Protein AF-A0A6I2VXV4-F1 (afdb_monomer)

Structure (mmCIF, N/CA/C/O backbone):
data_AF-A0A6I2VXV4-F1
#
_entry.id   AF-A0A6I2VXV4-F1
#
loop_
_atom_site.group_PDB
_atom_site.id
_atom_site.type_symbol
_atom_site.label_atom_id
_atom_site.label_alt_id
_atom_site.label_comp_id
_atom_site.label_asym_id
_atom_site.label_entity_id
_atom_site.label_seq_id
_atom_site.pdbx_PDB_ins_code
_atom_site.Cartn_x
_atom_site.Cartn_y
_atom_site.Cartn_z
_atom_site.occupancy
_atom_site.B_iso_or_equiv
_atom_site.auth_seq_id
_atom_site.auth_comp_id
_atom_site.auth_asym_id
_atom_site.auth_atom_id
_atom_site.pdbx_PDB_model_num
ATOM 1 N N . MET A 1 1 ? 5.953 -28.771 -0.359 1.00 48.56 1 MET A N 1
ATOM 2 C CA . MET A 1 1 ? 6.269 -27.491 0.306 1.00 48.56 1 MET A CA 1
ATOM 3 C C . MET A 1 1 ? 6.954 -26.608 -0.718 1.00 48.56 1 MET A C 1
ATOM 5 O O . MET A 1 1 ? 8.046 -26.945 -1.150 1.00 48.56 1 MET A O 1
ATOM 9 N N . THR A 1 2 ? 6.280 -25.571 -1.202 1.00 62.00 2 THR A N 1
ATOM 10 C CA . THR A 1 2 ? 6.844 -24.619 -2.168 1.00 62.00 2 THR A CA 1
ATOM 11 C C . THR A 1 2 ? 7.834 -23.720 -1.425 1.00 62.00 2 THR A C 1
ATOM 13 O O . THR A 1 2 ? 7.450 -23.068 -0.459 1.00 62.00 2 THR A O 1
ATOM 16 N N . SER A 1 3 ? 9.110 -23.733 -1.818 1.00 71.06 3 SER A N 1
ATOM 17 C CA . SER A 1 3 ? 10.164 -22.915 -1.209 1.00 71.06 3 SER A CA 1
ATOM 18 C C . SER A 1 3 ? 9.979 -21.449 -1.608 1.00 71.06 3 SER A C 1
ATOM 20 O O . SER A 1 3 ? 10.413 -21.027 -2.680 1.00 71.06 3 SER A O 1
ATOM 22 N N . LEU A 1 4 ? 9.271 -20.698 -0.769 1.00 73.00 4 LEU A N 1
ATOM 23 C CA . LEU A 1 4 ? 9.193 -19.243 -0.834 1.00 73.00 4 LEU A CA 1
ATOM 24 C C . LEU A 1 4 ? 10.144 -18.638 0.215 1.00 73.00 4 LEU A C 1
ATOM 26 O O . LEU A 1 4 ? 10.288 -19.233 1.286 1.00 73.00 4 LEU A O 1
ATOM 30 N N . PRO A 1 5 ? 10.756 -17.470 -0.059 1.00 73.69 5 PRO A N 1
ATOM 31 C CA . PRO A 1 5 ? 10.642 -16.675 -1.289 1.00 73.69 5 PRO A CA 1
ATOM 32 C C . PRO A 1 5 ? 11.446 -17.268 -2.461 1.00 73.69 5 PRO A C 1
ATOM 34 O O . PRO A 1 5 ? 12.468 -17.921 -2.262 1.00 73.69 5 PRO A O 1
ATOM 37 N N . GLN A 1 6 ? 10.977 -17.051 -3.695 1.00 76.12 6 GLN A N 1
ATOM 38 C CA . GLN A 1 6 ? 11.762 -17.382 -4.888 1.00 76.12 6 GLN A CA 1
ATOM 39 C C . GLN A 1 6 ? 12.779 -16.273 -5.145 1.00 76.12 6 GLN A C 1
ATOM 41 O O . GLN A 1 6 ? 12.440 -15.095 -5.057 1.00 76.12 6 GLN A O 1
ATOM 46 N N . ALA A 1 7 ? 14.017 -16.643 -5.470 1.00 78.12 7 ALA A N 1
ATOM 47 C CA . ALA A 1 7 ? 15.017 -15.665 -5.874 1.00 78.12 7 ALA A CA 1
ATOM 48 C C . ALA A 1 7 ? 14.581 -14.961 -7.166 1.00 78.12 7 ALA A C 1
ATOM 50 O O . ALA A 1 7 ? 14.037 -15.600 -8.072 1.00 78.12 7 ALA A O 1
ATOM 51 N N . THR A 1 8 ? 14.861 -13.661 -7.268 1.00 78.88 8 THR A N 1
ATOM 52 C CA . THR A 1 8 ? 14.692 -12.921 -8.521 1.00 78.88 8 THR A CA 1
ATOM 53 C C . THR A 1 8 ? 15.536 -13.596 -9.606 1.00 78.88 8 THR A C 1
ATOM 55 O O . THR A 1 8 ? 16.737 -13.792 -9.391 1.00 78.88 8 THR A O 1
ATOM 58 N N . PRO A 1 9 ? 14.949 -13.983 -10.753 1.00 82.69 9 PRO A N 1
ATOM 59 C CA . PRO A 1 9 ? 15.718 -14.572 -11.838 1.00 82.69 9 PRO A CA 1
ATOM 60 C C . PRO A 1 9 ? 16.759 -13.573 -12.349 1.00 82.69 9 PRO A C 1
ATOM 62 O O . PRO A 1 9 ? 16.570 -12.356 -12.271 1.00 82.69 9 PRO A O 1
ATOM 65 N N . GLN A 1 10 ? 17.864 -14.090 -12.883 1.00 87.88 10 GLN A N 1
ATOM 66 C CA . GLN A 1 10 ? 18.850 -13.250 -13.552 1.00 87.88 10 GLN A CA 1
ATOM 67 C C . GLN A 1 10 ? 18.183 -12.502 -14.713 1.00 87.88 10 GLN A C 1
ATOM 69 O O . GLN A 1 10 ? 17.403 -13.085 -15.464 1.00 87.88 10 GLN A O 1
ATOM 74 N N . PHE A 1 11 ? 18.504 -11.216 -14.858 1.00 91.00 11 PHE A N 1
ATOM 75 C CA . PHE A 1 11 ? 18.052 -10.417 -15.991 1.00 91.00 11 PHE A CA 1
ATOM 76 C C . PHE A 1 11 ? 18.577 -11.023 -17.301 1.00 91.00 11 PHE A C 1
ATOM 78 O O . PHE A 1 11 ? 19.788 -11.166 -17.468 1.00 91.00 11 PHE A O 1
ATOM 85 N N . ASP A 1 12 ? 17.670 -11.373 -18.213 1.00 92.00 12 ASP A N 1
ATOM 86 C CA . ASP A 1 12 ? 17.968 -11.992 -19.515 1.00 92.00 12 ASP A CA 1
ATOM 87 C C . ASP A 1 12 ? 17.771 -11.032 -20.705 1.00 92.00 12 ASP A C 1
ATOM 89 O O . ASP A 1 12 ? 17.838 -11.441 -21.864 1.00 92.00 12 ASP A O 1
ATOM 93 N N . GLY A 1 13 ? 17.538 -9.748 -20.422 1.00 93.94 13 GLY A N 1
ATOM 94 C CA . GLY A 1 13 ? 17.432 -8.693 -21.423 1.00 93.94 13 GLY A CA 1
ATOM 95 C C . GLY A 1 13 ? 18.787 -8.102 -21.830 1.00 93.94 13 GLY A C 1
ATOM 96 O O . GLY A 1 13 ? 19.854 -8.551 -21.412 1.00 93.94 13 GLY A O 1
ATOM 97 N N . ILE A 1 14 ? 18.739 -7.026 -22.614 1.00 95.88 14 ILE A N 1
ATOM 98 C CA . ILE A 1 14 ? 19.914 -6.255 -23.040 1.00 95.88 14 ILE A CA 1
ATOM 99 C C . ILE A 1 14 ? 19.829 -4.873 -22.398 1.00 95.88 14 ILE A C 1
ATOM 101 O O . ILE A 1 14 ? 18.834 -4.172 -22.577 1.00 95.88 14 ILE A O 1
ATOM 105 N N . GLN A 1 15 ? 20.867 -4.474 -21.661 1.00 94.75 15 GLN A N 1
ATOM 106 C CA . GLN A 1 15 ? 20.977 -3.127 -21.105 1.00 94.75 15 GLN A CA 1
ATOM 107 C C . GLN A 1 15 ? 21.796 -2.249 -22.058 1.00 94.75 15 GLN A C 1
ATOM 109 O O . GLN A 1 15 ? 23.023 -2.331 -22.089 1.00 94.75 15 GLN A O 1
ATOM 114 N N . GLY A 1 16 ? 21.108 -1.433 -22.855 1.00 95.38 16 GLY A N 1
ATOM 115 C CA . GLY A 1 16 ? 21.726 -0.432 -23.720 1.00 95.38 16 GLY A CA 1
ATOM 116 C C . GLY A 1 16 ? 21.925 0.908 -23.007 1.00 95.38 16 GLY A C 1
ATOM 117 O O . GLY A 1 16 ? 21.436 1.124 -21.897 1.00 95.38 16 GLY A O 1
ATOM 118 N N . TYR A 1 17 ? 22.624 1.840 -23.658 1.00 95.56 17 TYR A N 1
ATOM 119 C CA . TYR A 1 17 ? 22.770 3.213 -23.153 1.00 95.56 17 TYR A CA 1
ATOM 120 C C . TYR A 1 17 ? 21.472 4.017 -23.259 1.00 95.56 17 TYR A C 1
ATOM 122 O O . TYR A 1 17 ? 21.232 4.923 -22.461 1.00 95.56 17 TYR A O 1
ATOM 130 N N . THR A 1 18 ? 20.639 3.692 -24.248 1.00 96.81 18 THR A N 1
ATOM 131 C CA . THR A 1 18 ? 19.338 4.318 -24.466 1.00 96.81 18 THR A CA 1
ATOM 132 C C . THR A 1 18 ? 18.227 3.269 -24.507 1.00 96.81 18 THR A C 1
ATOM 134 O O . THR A 1 18 ? 18.480 2.070 -24.654 1.00 96.81 18 THR A O 1
ATOM 137 N N . VAL A 1 19 ? 16.975 3.712 -24.355 1.00 93.69 19 VAL A N 1
ATOM 138 C CA . VAL A 1 19 ? 15.799 2.825 -24.399 1.00 93.69 19 VAL A CA 1
ATOM 139 C C . VAL A 1 19 ? 15.712 2.044 -25.724 1.00 93.69 19 VAL A C 1
ATOM 141 O O . VAL A 1 19 ? 15.488 0.839 -25.648 1.00 93.69 19 VAL A O 1
ATOM 144 N N . PRO A 1 20 ? 15.942 2.649 -26.912 1.00 97.00 20 PRO A N 1
ATOM 145 C CA . PRO A 1 20 ? 15.970 1.909 -28.180 1.00 97.00 20 PRO A CA 1
ATOM 146 C C . PRO A 1 20 ? 17.020 0.793 -28.270 1.00 97.00 20 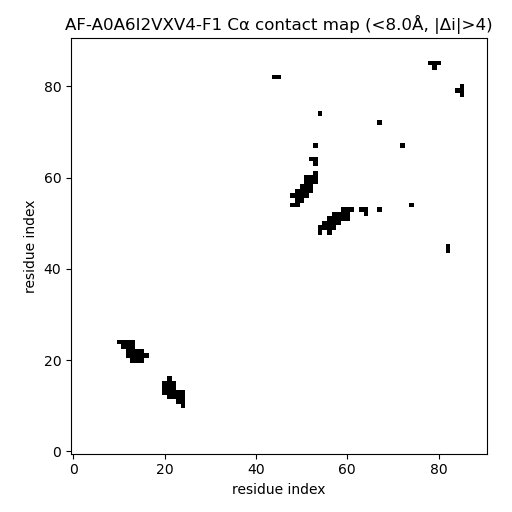PRO A C 1
ATOM 148 O O . PRO A 1 20 ? 16.783 -0.199 -28.951 1.00 97.00 20 PRO A O 1
ATOM 151 N N . ASP A 1 21 ? 18.154 0.936 -27.577 1.00 96.69 21 ASP A N 1
ATOM 152 C CA . ASP A 1 21 ? 19.241 -0.057 -27.573 1.00 96.69 21 ASP A CA 1
ATOM 153 C C . ASP A 1 21 ? 19.028 -1.166 -26.529 1.00 96.69 21 ASP A C 1
ATOM 155 O O . ASP A 1 21 ? 19.859 -2.063 -26.376 1.00 96.69 21 ASP A O 1
ATOM 159 N N . SER A 1 22 ? 17.945 -1.078 -25.754 1.00 96.75 22 SER A N 1
ATOM 160 C CA . SER A 1 22 ? 17.663 -1.974 -24.640 1.00 96.75 22 SER A CA 1
ATOM 161 C C . SER A 1 22 ? 16.574 -2.978 -25.000 1.00 96.75 22 SER A C 1
ATOM 163 O O . SER A 1 22 ? 15.599 -2.664 -25.676 1.00 96.75 22 SER A O 1
ATOM 165 N N . THR A 1 23 ? 16.709 -4.199 -24.490 1.00 95.94 23 THR A N 1
ATOM 166 C CA . THR A 1 23 ? 15.673 -5.235 -24.576 1.00 95.94 23 THR A CA 1
ATOM 167 C C . THR A 1 23 ? 15.217 -5.580 -23.160 1.00 95.94 23 THR A C 1
ATOM 169 O O . THR A 1 23 ? 16.065 -5.928 -22.335 1.00 95.94 23 THR A O 1
ATOM 172 N N . PRO A 1 24 ? 13.917 -5.479 -22.832 1.00 93.19 24 PRO A N 1
ATOM 173 C CA . PRO A 1 24 ? 13.438 -5.778 -21.490 1.00 93.19 24 PRO A CA 1
ATOM 174 C C . PRO A 1 24 ? 13.466 -7.284 -21.206 1.00 93.19 24 PRO A C 1
ATOM 176 O O . PRO A 1 24 ? 13.193 -8.096 -22.087 1.00 93.19 24 PRO A O 1
ATOM 179 N N . SER A 1 25 ? 13.710 -7.637 -19.945 1.00 91.38 25 SER A N 1
ATOM 180 C CA . SER A 1 25 ? 13.414 -8.964 -19.401 1.00 91.38 25 SER A CA 1
ATOM 181 C C . SER A 1 25 ? 11.998 -8.941 -18.812 1.00 91.38 25 SER A C 1
ATOM 183 O O . SER A 1 25 ? 11.760 -8.214 -17.839 1.00 91.38 25 SER A O 1
ATOM 185 N N . PRO A 1 26 ? 11.016 -9.640 -19.405 1.00 84.19 26 PRO A N 1
ATOM 186 C CA . PRO A 1 26 ? 9.651 -9.611 -18.903 1.00 84.19 26 PRO A CA 1
ATOM 187 C C . PRO A 1 26 ? 9.545 -10.341 -17.560 1.00 84.19 26 PRO A C 1
ATOM 189 O O . PRO A 1 26 ? 9.954 -11.494 -17.423 1.00 84.19 26 PRO A O 1
ATOM 192 N N . LEU A 1 27 ? 8.911 -9.692 -16.580 1.00 80.31 27 LEU A N 1
ATOM 193 C CA . LEU A 1 27 ? 8.589 -10.310 -15.294 1.00 80.31 27 LEU A CA 1
ATOM 194 C C . LEU A 1 27 ? 7.626 -11.485 -15.505 1.00 80.31 27 LEU A C 1
ATOM 196 O O . LEU A 1 27 ? 6.472 -11.302 -15.897 1.00 80.31 27 LEU A O 1
ATOM 200 N N . ARG A 1 28 ? 8.088 -12.704 -15.215 1.00 77.62 28 ARG A N 1
ATOM 201 C CA . ARG A 1 28 ? 7.240 -13.900 -15.186 1.00 77.62 28 ARG A CA 1
ATOM 202 C C . ARG A 1 28 ? 6.766 -14.140 -13.762 1.00 77.62 28 ARG A C 1
ATOM 204 O O . ARG A 1 28 ? 7.505 -14.663 -12.934 1.00 77.62 28 ARG A O 1
ATOM 211 N N . LEU A 1 29 ? 5.527 -13.755 -13.482 1.00 75.50 29 LEU A N 1
ATOM 212 C CA . LEU A 1 29 ? 4.890 -14.062 -12.207 1.00 75.50 29 LEU A CA 1
ATOM 213 C C . LEU A 1 29 ? 4.489 -15.539 -12.187 1.00 75.50 29 LEU A C 1
ATOM 215 O O . LEU A 1 29 ? 3.773 -16.007 -13.074 1.00 75.50 29 LEU A O 1
ATOM 219 N N . ALA A 1 30 ? 4.951 -16.276 -11.179 1.00 78.06 30 ALA A N 1
ATOM 220 C CA . ALA A 1 30 ? 4.491 -17.637 -10.949 1.00 78.06 30 ALA A CA 1
ATOM 221 C C . ALA A 1 30 ? 3.003 -17.624 -10.572 1.00 78.06 30 ALA A C 1
ATOM 223 O O . ALA A 1 30 ? 2.556 -16.796 -9.776 1.00 78.06 30 ALA A O 1
ATOM 224 N N . SER A 1 31 ? 2.227 -18.555 -11.127 1.00 83.88 31 SER A N 1
ATOM 225 C CA . SER A 1 31 ? 0.846 -18.748 -10.693 1.00 83.88 31 SER A CA 1
ATOM 226 C C . SER A 1 31 ? 0.818 -19.292 -9.266 1.00 83.88 31 SER A C 1
ATOM 228 O O . SER A 1 31 ? 1.605 -20.173 -8.909 1.00 83.88 31 SER A O 1
ATOM 230 N N . ALA A 1 32 ? -0.106 -18.781 -8.453 1.00 85.75 32 ALA A N 1
ATOM 231 C CA . ALA A 1 32 ? -0.330 -19.319 -7.122 1.00 85.75 32 ALA A CA 1
ATOM 232 C C . ALA A 1 32 ? -0.764 -20.801 -7.211 1.00 85.75 32 ALA A C 1
ATOM 234 O O . ALA A 1 32 ? -1.473 -21.172 -8.153 1.00 85.75 32 ALA A O 1
ATOM 235 N N . PRO A 1 33 ? -0.360 -21.663 -6.257 1.00 88.06 33 PRO A N 1
ATOM 236 C CA . PRO A 1 33 ? -0.813 -23.050 -6.216 1.00 88.06 33 PRO A CA 1
ATOM 237 C C . PRO A 1 33 ? -2.343 -23.162 -6.168 1.00 88.06 33 PRO A C 1
ATOM 239 O O . PRO A 1 33 ? -3.027 -22.279 -5.648 1.00 88.06 33 PRO A O 1
ATOM 242 N N . ALA A 1 34 ? -2.886 -24.280 -6.654 1.00 92.00 34 ALA A N 1
ATOM 243 C CA . ALA A 1 34 ? -4.316 -24.552 -6.545 1.00 92.00 34 ALA A CA 1
ATOM 244 C 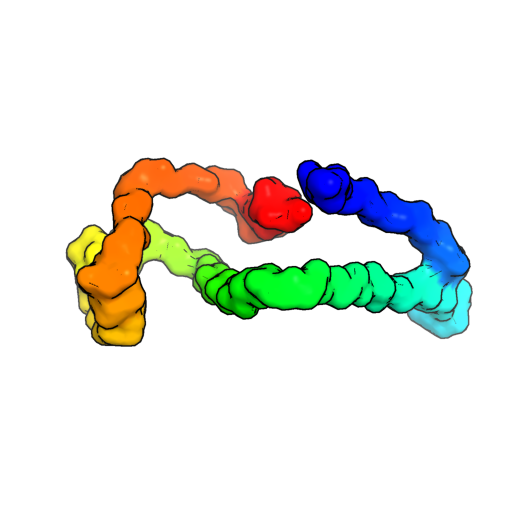C . ALA A 1 34 ? -4.773 -24.505 -5.074 1.00 92.00 34 ALA A C 1
ATOM 246 O O . ALA A 1 34 ? -4.152 -25.115 -4.203 1.00 92.00 34 ALA A O 1
ATOM 247 N N . GLY A 1 35 ? -5.854 -23.769 -4.804 1.00 93.25 35 GLY A N 1
ATOM 248 C CA . GLY A 1 35 ? -6.391 -23.579 -3.452 1.00 93.25 35 GLY A CA 1
ATOM 249 C C . GLY A 1 35 ? -5.678 -22.518 -2.603 1.00 93.25 35 GLY A C 1
ATOM 250 O O . GLY A 1 35 ? -6.065 -22.327 -1.452 1.00 93.25 35 GLY A O 1
ATOM 251 N N . ALA A 1 36 ? -4.671 -21.814 -3.132 1.00 91.62 36 ALA A N 1
ATOM 252 C CA . ALA A 1 36 ? -4.072 -20.676 -2.437 1.00 91.62 36 ALA A CA 1
ATOM 253 C C . ALA A 1 36 ? -5.087 -19.522 -2.272 1.00 91.62 36 ALA A C 1
ATOM 255 O O . ALA A 1 36 ? -5.898 -19.285 -3.173 1.00 91.62 36 ALA A O 1
ATOM 256 N N . PRO A 1 37 ? -5.055 -18.782 -1.147 1.00 94.38 37 PRO A N 1
ATOM 257 C CA . PRO A 1 37 ? -5.915 -17.622 -0.962 1.00 94.38 37 PRO A CA 1
ATOM 258 C C . PRO A 1 37 ? -5.496 -16.473 -1.886 1.00 94.38 37 PRO A C 1
ATOM 260 O O . PRO A 1 37 ? -4.317 -16.297 -2.195 1.00 94.38 37 PRO A O 1
ATOM 263 N N . ASN A 1 38 ? -6.464 -15.638 -2.267 1.00 93.56 38 ASN A N 1
ATOM 264 C CA . ASN A 1 38 ? -6.172 -14.361 -2.910 1.00 93.56 38 ASN A CA 1
ATOM 265 C C . ASN A 1 38 ? -5.686 -13.362 -1.856 1.00 93.56 38 ASN A C 1
ATOM 267 O O . ASN A 1 38 ? -6.331 -13.192 -0.820 1.00 93.56 38 ASN A O 1
ATOM 271 N N . ILE A 1 39 ? -4.574 -12.684 -2.132 1.00 92.31 39 ILE A N 1
ATOM 272 C CA . ILE A 1 39 ? -4.007 -11.652 -1.260 1.00 92.31 39 ILE A CA 1
ATOM 273 C C . ILE A 1 39 ? -4.115 -10.311 -1.983 1.00 92.31 39 ILE A C 1
ATOM 275 O O . ILE A 1 39 ? -3.679 -10.182 -3.125 1.00 92.31 39 ILE A O 1
ATOM 279 N N . VAL A 1 40 ? -4.677 -9.308 -1.308 1.00 94.25 40 VAL A N 1
ATOM 280 C CA . VAL A 1 40 ? -4.715 -7.920 -1.780 1.00 94.25 40 VAL A CA 1
ATOM 281 C C . VAL A 1 40 ? -3.886 -7.077 -0.820 1.00 94.25 40 VAL A C 1
ATOM 283 O O . VAL A 1 40 ? -4.246 -6.934 0.347 1.00 94.25 40 VAL A O 1
ATOM 286 N N . LEU A 1 41 ? -2.775 -6.530 -1.312 1.00 93.56 41 LEU A N 1
ATOM 287 C CA . LEU A 1 41 ? -1.913 -5.621 -0.562 1.00 93.56 41 LEU A CA 1
ATOM 288 C C . LEU A 1 41 ? -2.251 -4.175 -0.933 1.00 93.56 41 LEU A C 1
ATOM 290 O O . LEU A 1 41 ? -2.126 -3.784 -2.091 1.00 93.56 41 LEU A O 1
ATOM 294 N N . ILE A 1 42 ? -2.661 -3.386 0.058 1.00 94.31 42 ILE A N 1
ATOM 295 C CA . ILE A 1 42 ? -2.912 -1.950 -0.090 1.00 94.31 42 ILE A CA 1
ATOM 296 C C . ILE A 1 42 ? -1.812 -1.216 0.672 1.00 94.31 42 ILE A C 1
ATOM 298 O O . ILE A 1 42 ? -1.740 -1.316 1.895 1.00 94.31 42 ILE A O 1
ATOM 302 N N . LEU A 1 43 ? -0.965 -0.486 -0.053 1.00 93.44 43 LEU A N 1
ATOM 303 C CA . LEU A 1 43 ? 0.084 0.359 0.512 1.00 93.44 43 LEU A CA 1
ATOM 304 C C . LEU A 1 43 ? -0.265 1.826 0.255 1.00 93.44 43 LEU A C 1
ATOM 306 O O . LEU A 1 43 ? -0.549 2.203 -0.880 1.00 93.44 43 LEU A O 1
ATOM 310 N N . LEU A 1 44 ? -0.241 2.640 1.307 1.00 92.81 4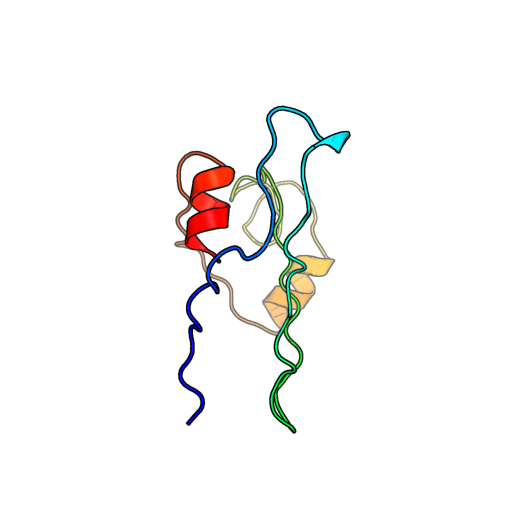4 LEU A N 1
ATOM 311 C CA . LEU A 1 44 ? -0.438 4.084 1.215 1.00 92.81 44 LEU A CA 1
ATOM 312 C C . LEU A 1 44 ? 0.929 4.773 1.262 1.00 92.81 44 LEU A C 1
ATOM 314 O O . LEU A 1 44 ? 1.712 4.495 2.168 1.00 92.81 44 LEU A O 1
ATOM 318 N N . ASP A 1 45 ? 1.215 5.642 0.292 1.00 93.88 45 ASP A N 1
ATOM 319 C CA . ASP A 1 45 ? 2.480 6.388 0.225 1.00 93.88 45 ASP A CA 1
ATOM 320 C C . ASP A 1 45 ? 2.390 7.664 1.074 1.00 93.88 45 ASP A C 1
ATOM 322 O O . ASP A 1 45 ? 1.353 8.328 1.077 1.00 93.88 45 ASP A O 1
ATOM 326 N N . ASP A 1 46 ? 3.456 7.983 1.810 1.00 91.94 46 ASP A N 1
ATOM 327 C CA . ASP A 1 46 ? 3.577 9.176 2.667 1.00 91.94 46 ASP A CA 1
ATOM 328 C C . ASP A 1 46 ? 2.431 9.417 3.679 1.00 91.94 46 ASP A C 1
ATOM 330 O O . ASP A 1 46 ? 2.176 10.545 4.109 1.00 91.94 46 ASP A O 1
ATOM 334 N N . VAL A 1 47 ? 1.750 8.357 4.129 1.00 92.62 47 VAL A N 1
ATOM 335 C CA . VAL A 1 47 ? 0.719 8.462 5.175 1.00 92.62 47 VAL A CA 1
ATOM 336 C C . VAL A 1 47 ? 1.324 8.246 6.560 1.00 92.62 47 VAL A C 1
ATOM 338 O O . VAL A 1 47 ? 1.811 7.165 6.891 1.00 92.62 47 VAL A O 1
ATOM 341 N N . GLY A 1 48 ? 1.251 9.280 7.400 1.00 90.31 48 GLY A N 1
ATOM 342 C CA . GLY A 1 48 ? 1.681 9.215 8.794 1.00 90.31 48 GLY A CA 1
ATOM 343 C C . GLY A 1 48 ? 0.742 8.378 9.669 1.00 90.31 48 GLY A C 1
ATOM 344 O O . GLY A 1 48 ? -0.474 8.367 9.479 1.00 90.31 48 GLY A O 1
ATOM 345 N N . PHE A 1 49 ? 1.299 7.724 10.693 1.00 91.88 49 PHE A N 1
ATOM 346 C CA . PHE A 1 49 ? 0.542 6.867 11.618 1.00 91.88 49 PHE A CA 1
ATOM 347 C C . PHE A 1 49 ? -0.669 7.578 12.254 1.00 91.88 49 PHE A C 1
ATOM 349 O O . PHE A 1 49 ? -1.755 7.013 12.337 1.00 91.88 49 PHE A O 1
ATOM 356 N N . GLY A 1 50 ? -0.498 8.842 12.656 1.00 93.00 50 GLY A N 1
ATOM 357 C CA . GLY A 1 50 ? -1.543 9.652 13.290 1.00 93.00 50 GLY A CA 1
ATOM 358 C C . GLY A 1 50 ? -2.531 10.316 12.326 1.00 93.00 50 GLY A C 1
ATOM 359 O O . GLY A 1 50 ? -3.306 11.163 12.759 1.00 93.00 50 GLY A O 1
ATOM 360 N N . THR A 1 51 ? -2.500 10.002 11.028 1.00 95.31 51 THR A N 1
ATOM 361 C CA . THR A 1 51 ? -3.393 10.629 10.042 1.00 95.31 51 THR A CA 1
ATOM 362 C C . THR A 1 51 ? -4.779 9.980 10.042 1.00 95.31 51 THR A C 1
ATOM 364 O O . THR A 1 51 ? -5.790 10.683 10.072 1.00 95.31 51 THR A O 1
ATOM 367 N N . CYS A 1 52 ? -4.849 8.646 10.033 1.00 95.31 52 CYS A N 1
ATOM 368 C CA . CYS A 1 52 ? -6.102 7.903 9.882 1.00 95.31 52 CYS A CA 1
ATOM 369 C C . CYS A 1 52 ? -6.886 7.783 11.198 1.00 95.31 52 CYS A C 1
ATOM 371 O O . CYS A 1 52 ? -6.338 7.395 12.232 1.00 95.31 52 CYS A O 1
ATOM 373 N N . GLY A 1 53 ? -8.201 8.003 11.133 1.00 95.81 53 GLY A N 1
ATOM 374 C CA . GLY A 1 53 ? -9.139 7.813 12.245 1.00 95.81 53 GLY A CA 1
ATOM 375 C C . GLY A 1 53 ? -9.092 6.416 12.871 1.00 95.81 53 GLY A C 1
ATOM 376 O O . GLY A 1 53 ? -9.232 6.298 14.085 1.00 95.81 53 GLY A O 1
ATOM 377 N N . THR A 1 54 ? -8.761 5.376 12.095 1.00 94.69 54 THR A N 1
ATOM 378 C CA . THR A 1 54 ? -8.570 3.996 12.588 1.00 94.69 54 THR A CA 1
ATOM 379 C C . THR A 1 54 ? -7.522 3.875 13.708 1.00 94.69 54 THR A C 1
ATOM 381 O O . THR A 1 54 ? -7.596 2.952 14.526 1.00 94.69 54 THR A O 1
ATOM 384 N N . PHE A 1 55 ? -6.572 4.819 13.767 1.00 94.56 55 PHE A N 1
ATOM 385 C CA . PHE A 1 55 ? -5.539 4.939 14.803 1.00 94.56 55 PHE A CA 1
ATOM 386 C C . PHE A 1 55 ? -5.690 6.210 15.666 1.00 94.56 55 PHE A C 1
ATOM 388 O O . PHE A 1 55 ? -4.762 6.586 16.377 1.00 94.56 55 PHE A O 1
ATOM 395 N N . GLY A 1 56 ? -6.858 6.862 15.639 1.00 94.19 56 GLY A N 1
ATOM 396 C CA . GLY A 1 56 ? -7.153 8.073 16.419 1.00 94.19 56 GLY A CA 1
ATOM 397 C C . GLY A 1 56 ? -6.781 9.392 15.734 1.00 94.19 56 GLY A C 1
ATOM 398 O O . GLY A 1 56 ? -6.819 10.440 16.375 1.00 94.19 56 GLY A O 1
ATOM 399 N N . GLY A 1 57 ? -6.420 9.355 14.449 1.00 96.19 57 GLY A N 1
ATOM 400 C CA . GLY A 1 57 ? -6.135 10.544 13.651 1.00 96.19 57 GLY A CA 1
ATOM 401 C C . GLY A 1 57 ? -7.379 11.350 13.253 1.00 96.19 57 GLY A C 1
ATOM 402 O O . GLY A 1 57 ? -8.509 10.880 13.398 1.00 96.19 57 GLY A O 1
ATOM 403 N N . PRO A 1 58 ? -7.199 12.565 12.710 1.00 97.25 58 PRO A N 1
ATOM 404 C CA . PRO A 1 58 ? -8.308 13.457 12.379 1.00 97.25 58 PRO A CA 1
ATOM 405 C C . PRO A 1 58 ? -9.035 13.094 11.075 1.00 97.25 58 PRO A C 1
ATOM 407 O O . PRO A 1 58 ? -10.112 13.633 10.829 1.00 97.25 58 PRO A O 1
ATOM 410 N N . VAL A 1 59 ? -8.472 12.228 10.218 1.00 97.69 59 VAL A N 1
ATOM 411 C CA . VAL A 1 59 ? -9.050 11.903 8.901 1.00 97.69 59 VAL A CA 1
ATOM 412 C C . VAL A 1 59 ? -9.967 10.677 8.998 1.00 97.69 59 VAL A C 1
ATOM 414 O O . VAL A 1 59 ? -9.472 9.569 9.231 1.00 97.69 59 VAL A O 1
ATOM 417 N N . PRO A 1 60 ? -11.288 10.811 8.769 1.00 97.69 60 PRO A N 1
ATOM 418 C CA . PRO A 1 60 ? -12.201 9.671 8.780 1.00 97.69 60 PRO A CA 1
ATOM 419 C C . PRO A 1 60 ? -11.825 8.644 7.707 1.00 97.69 60 PRO A C 1
ATOM 421 O O . PRO A 1 60 ? -11.647 8.986 6.540 1.00 97.69 60 PRO A O 1
ATOM 424 N N . THR A 1 61 ? -11.723 7.371 8.093 1.00 97.12 61 THR A N 1
ATOM 425 C CA . THR A 1 61 ? -11.298 6.276 7.200 1.00 97.12 61 THR A CA 1
ATOM 426 C C . THR A 1 61 ? -12.220 5.055 7.340 1.00 97.12 61 THR A C 1
ATOM 428 O O . THR A 1 61 ? -11.765 3.953 7.641 1.00 97.12 61 THR A O 1
ATOM 431 N N . PRO A 1 62 ? -13.530 5.198 7.045 1.00 97.19 62 PRO A N 1
ATOM 432 C CA . PRO A 1 62 ? -14.537 4.171 7.340 1.00 97.19 62 PRO A CA 1
ATOM 433 C C . PRO A 1 62 ? -14.288 2.830 6.632 1.00 97.19 62 PRO A C 1
ATOM 435 O O . PRO A 1 62 ? -14.700 1.775 7.111 1.00 97.19 62 PRO A O 1
ATOM 438 N N . ALA A 1 63 ? -13.606 2.834 5.482 1.00 96.50 63 ALA A N 1
ATOM 439 C CA . ALA A 1 63 ? -13.203 1.598 4.818 1.00 96.50 63 ALA A CA 1
ATOM 440 C C . ALA A 1 63 ? -12.125 0.840 5.612 1.00 96.50 63 ALA A C 1
ATOM 442 O O . ALA A 1 63 ? -12.247 -0.374 5.769 1.00 96.50 63 ALA A O 1
ATOM 443 N N . LEU A 1 64 ? -11.121 1.547 6.142 1.00 95.69 64 LEU A N 1
ATOM 444 C CA . LEU A 1 64 ? -10.079 0.958 6.986 1.00 95.69 64 LEU A CA 1
ATOM 445 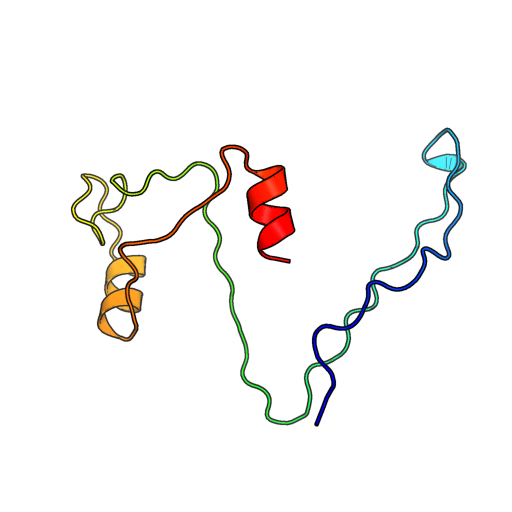C C . LEU A 1 64 ? -10.650 0.516 8.335 1.00 95.69 64 LEU A C 1
ATOM 447 O O . LEU A 1 64 ? -10.303 -0.565 8.804 1.00 95.69 64 LEU A O 1
ATOM 451 N N . ASP A 1 65 ? -11.595 1.273 8.900 1.00 96.56 65 ASP A N 1
ATOM 452 C CA . ASP A 1 65 ? -12.287 0.902 10.141 1.00 96.56 65 ASP A CA 1
ATOM 453 C C . ASP A 1 65 ? -13.029 -0.435 10.003 1.00 96.56 65 ASP A C 1
ATOM 455 O O . ASP A 1 65 ? -12.932 -1.294 10.881 1.00 96.56 65 ASP A O 1
ATOM 459 N N . ARG A 1 66 ? -13.712 -0.661 8.869 1.00 97.06 66 ARG A N 1
ATOM 460 C CA . ARG A 1 66 ? -14.360 -1.954 8.581 1.00 97.06 66 ARG A CA 1
ATOM 461 C C . ARG A 1 66 ? -13.347 -3.092 8.484 1.00 97.06 66 ARG A C 1
ATOM 463 O O . ARG A 1 66 ? -13.583 -4.152 9.051 1.00 97.06 66 ARG A O 1
ATOM 470 N N . VAL A 1 67 ? -12.225 -2.884 7.793 1.00 96.31 67 VAL A N 1
ATOM 471 C CA . VAL A 1 67 ? -11.171 -3.909 7.686 1.00 96.31 67 VAL A CA 1
ATOM 472 C C . VAL A 1 67 ? -10.588 -4.226 9.065 1.00 96.31 67 VAL A C 1
ATOM 474 O O . VAL A 1 67 ? -10.454 -5.392 9.425 1.00 96.31 67 VAL A O 1
ATOM 477 N N . ALA A 1 68 ? -10.315 -3.200 9.871 1.00 95.38 68 ALA A N 1
ATOM 478 C CA . ALA A 1 68 ? -9.801 -3.345 11.225 1.00 95.38 68 ALA A CA 1
ATOM 479 C C . ALA A 1 68 ? -10.770 -4.069 12.175 1.00 95.38 68 ALA A C 1
ATOM 481 O O . ALA A 1 68 ? -10.318 -4.833 13.024 1.00 95.38 68 ALA A O 1
ATOM 482 N N . ALA A 1 69 ? -12.082 -3.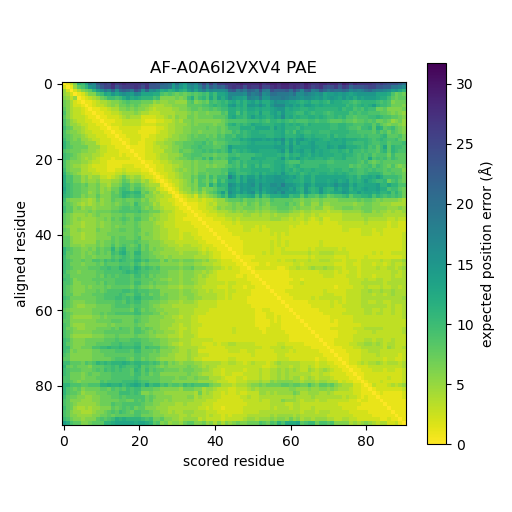851 12.040 1.00 97.12 69 ALA A N 1
ATOM 483 C CA . ALA A 1 69 ? -13.102 -4.514 12.858 1.00 97.12 69 ALA A CA 1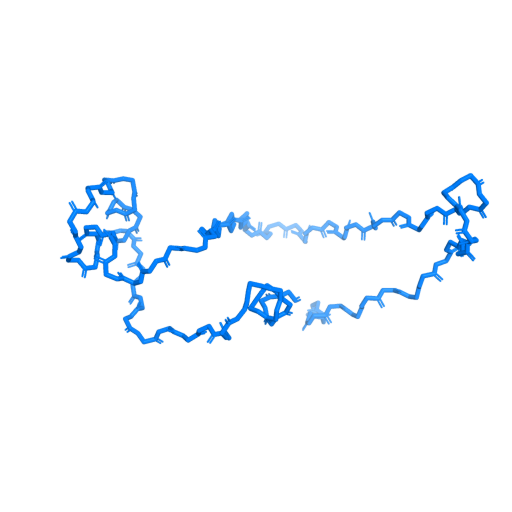
ATOM 484 C C . ALA A 1 69 ? -13.216 -6.026 12.584 1.00 97.12 69 ALA A C 1
ATOM 486 O O . ALA A 1 69 ? -13.653 -6.777 13.453 1.00 97.12 69 ALA A O 1
ATOM 487 N N . HIS A 1 70 ? -12.809 -6.471 11.393 1.00 97.69 70 HIS A N 1
ATOM 488 C CA . HIS A 1 70 ? -12.835 -7.875 10.974 1.00 97.69 70 HIS A CA 1
ATOM 489 C C . HIS A 1 70 ? -11.435 -8.501 10.882 1.00 97.69 70 HIS A C 1
ATOM 491 O O . HIS A 1 70 ? -11.277 -9.575 10.303 1.00 97.69 70 HIS A O 1
ATOM 497 N N . GLY A 1 71 ? -10.415 -7.839 11.432 1.00 95.50 71 GLY A N 1
ATOM 498 C CA . GLY A 1 71 ? -9.023 -8.237 11.271 1.00 95.50 71 GLY A CA 1
ATOM 499 C C . GLY A 1 71 ? -8.141 -7.859 12.455 1.00 95.50 71 GLY A C 1
ATOM 500 O O . GLY A 1 71 ? -8.596 -7.705 13.587 1.00 95.50 71 GLY A O 1
ATOM 501 N N . LEU A 1 72 ? -6.845 -7.733 12.178 1.00 95.38 72 LEU A N 1
ATO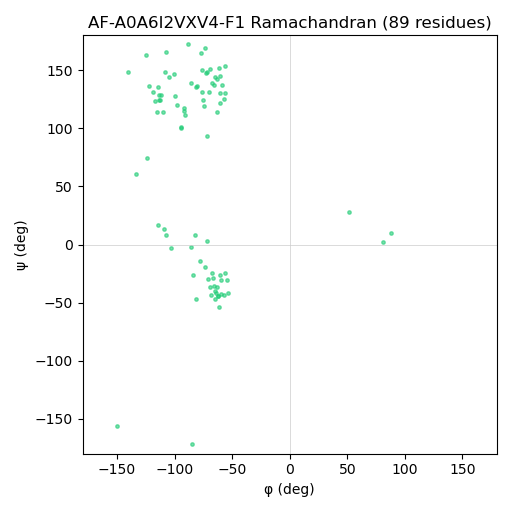M 502 C CA . LEU A 1 72 ? -5.829 -7.353 13.155 1.00 95.38 72 LEU A CA 1
ATOM 503 C C . LEU A 1 72 ? -5.340 -5.929 12.887 1.00 95.38 72 LEU A C 1
ATOM 505 O O . LEU A 1 72 ? -5.274 -5.483 11.742 1.00 95.38 72 LEU A O 1
ATOM 509 N N . ARG A 1 73 ? -4.959 -5.230 13.958 1.00 93.38 73 ARG A N 1
ATOM 510 C CA . ARG A 1 73 ? -4.316 -3.913 13.904 1.00 93.38 73 ARG A CA 1
ATOM 511 C C . ARG A 1 73 ? -2.969 -3.972 14.606 1.00 93.38 73 ARG A C 1
ATOM 513 O O . ARG A 1 73 ? -2.877 -4.494 15.713 1.00 93.38 73 ARG A O 1
ATOM 520 N N . PHE A 1 74 ? -1.961 -3.370 13.987 1.00 93.56 74 PHE A N 1
ATOM 521 C CA . PHE A 1 74 ? -0.616 -3.258 14.539 1.00 93.56 74 PHE A CA 1
ATOM 522 C C . PHE A 1 74 ? -0.326 -1.788 14.843 1.00 93.56 74 PHE A C 1
ATOM 524 O O . PHE A 1 74 ? -0.453 -0.938 13.968 1.00 93.56 74 PHE A O 1
ATOM 531 N N . ASN A 1 75 ? 0.031 -1.484 16.090 1.00 92.94 75 ASN A N 1
ATOM 532 C CA . ASN A 1 75 ? 0.369 -0.133 16.560 1.00 92.94 75 ASN A CA 1
ATOM 533 C C . ASN A 1 75 ? 1.883 0.087 16.729 1.00 92.94 75 ASN A C 1
ATOM 535 O O . ASN A 1 75 ? 2.304 1.186 17.072 1.00 92.94 75 ASN A O 1
ATOM 539 N N . GLN A 1 76 ? 2.683 -0.954 16.496 1.00 92.62 76 GLN A N 1
ATOM 540 C CA . GLN A 1 76 ? 4.144 -0.929 16.504 1.00 92.62 76 GLN A CA 1
ATOM 541 C C . GLN A 1 76 ? 4.646 -1.447 15.155 1.00 92.62 76 GLN A C 1
ATOM 543 O O . GLN A 1 76 ? 5.064 -2.596 15.022 1.00 92.62 76 GLN A O 1
ATOM 548 N N . PHE A 1 77 ? 4.509 -0.609 14.129 1.00 89.00 77 PHE A N 1
ATOM 549 C CA . PHE A 1 77 ? 4.994 -0.875 12.779 1.00 89.00 77 PHE A CA 1
ATOM 550 C C . PHE A 1 77 ? 6.096 0.125 12.434 1.00 89.00 77 PHE A C 1
ATOM 552 O O . PHE A 1 77 ? 5.964 1.318 12.708 1.00 89.00 77 PHE A O 1
ATOM 559 N N . HIS A 1 78 ? 7.179 -0.365 11.837 1.00 91.06 78 HIS A N 1
ATOM 560 C CA . HIS A 1 78 ? 8.359 0.435 11.534 1.00 91.06 78 HIS A CA 1
ATOM 561 C C . HIS A 1 78 ? 8.609 0.461 10.031 1.00 91.06 78 HIS A C 1
ATOM 563 O O . HIS A 1 78 ? 8.649 -0.580 9.379 1.00 91.06 78 HIS A O 1
ATOM 569 N N . THR A 1 79 ? 8.817 1.661 9.499 1.00 92.62 79 THR A N 1
ATOM 570 C CA . THR A 1 79 ? 9.286 1.885 8.132 1.00 92.62 79 THR A CA 1
ATOM 571 C C . THR A 1 79 ? 10.730 2.357 8.160 1.00 92.62 79 THR A C 1
ATOM 573 O O . THR A 1 79 ? 11.249 2.799 9.187 1.00 92.62 79 THR A O 1
ATOM 576 N N . THR A 1 80 ? 11.387 2.320 7.008 1.00 93.75 80 THR A N 1
ATOM 577 C CA . THR A 1 80 ? 12.604 3.113 6.827 1.00 93.75 80 THR A CA 1
ATOM 578 C C . THR A 1 80 ? 12.229 4.584 6.596 1.00 93.75 80 THR A C 1
ATOM 580 O O . THR A 1 80 ? 11.075 4.897 6.296 1.00 93.75 80 THR A O 1
ATOM 583 N N . ALA A 1 81 ? 13.197 5.497 6.715 1.00 90.38 81 ALA A N 1
ATOM 584 C CA . ALA A 1 81 ? 12.967 6.938 6.556 1.00 90.38 81 ALA A CA 1
ATOM 585 C C . ALA A 1 81 ? 12.697 7.389 5.100 1.00 90.38 81 ALA A C 1
ATOM 587 O O . ALA A 1 81 ? 12.581 8.584 4.848 1.00 90.38 81 ALA A O 1
ATOM 588 N N . LEU A 1 82 ? 12.639 6.459 4.137 1.00 93.56 82 LEU A N 1
ATOM 589 C CA . LEU A 1 82 ? 12.426 6.741 2.716 1.00 93.56 82 LEU A CA 1
ATOM 590 C C . LEU A 1 82 ? 11.495 5.694 2.084 1.00 93.56 82 LEU A C 1
ATOM 592 O O . LEU A 1 82 ? 11.533 4.513 2.436 1.00 93.56 82 LEU A O 1
ATOM 596 N N . CYS A 1 83 ? 10.705 6.101 1.089 1.00 92.69 83 CYS A N 1
ATOM 597 C CA . CYS A 1 83 ? 9.723 5.218 0.452 1.00 92.69 83 CYS A CA 1
ATOM 598 C C . CYS A 1 83 ? 10.391 4.038 -0.271 1.00 92.69 83 CYS A C 1
ATOM 600 O O . CYS A 1 83 ? 9.932 2.905 -0.169 1.00 92.69 83 CYS A O 1
ATOM 602 N N . SER A 1 84 ? 11.502 4.276 -0.977 1.00 94.06 84 SER A N 1
ATOM 603 C CA . SER A 1 84 ? 12.205 3.233 -1.739 1.00 94.06 84 SER A CA 1
ATOM 604 C C . SER A 1 84 ? 12.733 2.084 -0.866 1.00 94.06 84 SER A C 1
ATOM 606 O O . SER A 1 84 ? 12.363 0.947 -1.150 1.00 94.06 84 SER A O 1
ATOM 608 N N . PRO A 1 85 ? 13.525 2.319 0.200 1.00 92.88 85 PRO A N 1
ATOM 609 C CA . PRO A 1 85 ? 13.963 1.236 1.081 1.00 92.88 85 PRO A CA 1
ATOM 610 C C . PRO A 1 85 ? 12.819 0.592 1.878 1.00 92.88 85 PRO A C 1
ATOM 612 O O . PRO A 1 85 ? 12.873 -0.608 2.122 1.00 92.88 85 PRO A O 1
ATOM 615 N N . THR A 1 86 ? 11.746 1.323 2.203 1.00 92.62 86 THR A N 1
ATOM 616 C CA . THR A 1 86 ? 10.547 0.727 2.824 1.00 92.62 86 THR A CA 1
ATOM 617 C C . THR A 1 86 ? 9.854 -0.246 1.873 1.00 92.62 86 THR A C 1
ATOM 619 O O . THR A 1 86 ? 9.548 -1.369 2.261 1.00 92.62 86 THR A O 1
ATOM 622 N N . ARG A 1 87 ? 9.655 0.147 0.608 1.00 92.75 87 ARG A N 1
ATOM 623 C CA . ARG A 1 87 ? 9.075 -0.731 -0.419 1.00 92.75 87 ARG A CA 1
ATOM 624 C C . ARG A 1 87 ? 9.982 -1.918 -0.724 1.00 92.75 87 ARG A C 1
ATOM 626 O O . ARG A 1 87 ? 9.481 -3.022 -0.874 1.00 92.75 87 ARG A O 1
ATOM 633 N N . ALA A 1 88 ? 11.295 -1.703 -0.780 1.00 90.19 88 ALA A N 1
ATOM 634 C CA . ALA A 1 88 ? 12.260 -2.769 -1.027 1.00 90.19 88 ALA A CA 1
ATOM 635 C C . ALA A 1 88 ? 12.310 -3.795 0.115 1.00 90.19 88 ALA A C 1
ATOM 637 O O . ALA A 1 88 ? 12.474 -4.968 -0.160 1.00 90.19 88 ALA A O 1
ATOM 638 N N . ALA A 1 89 ? 12.146 -3.382 1.378 1.00 89.69 89 ALA A N 1
ATOM 639 C CA . ALA A 1 89 ? 12.102 -4.309 2.515 1.00 89.69 89 ALA A CA 1
ATOM 640 C C . ALA A 1 89 ? 10.794 -5.121 2.601 1.00 89.69 89 ALA A C 1
ATOM 642 O O . ALA A 1 89 ? 10.739 -6.132 3.297 1.00 89.69 89 ALA A O 1
ATOM 643 N N . MET A 1 90 ? 9.731 -4.652 1.942 1.00 87.06 90 MET A N 1
ATOM 644 C CA . MET A 1 90 ? 8.430 -5.321 1.885 1.00 87.06 90 MET A CA 1
ATOM 645 C C . MET A 1 90 ? 8.364 -6.407 0.795 1.00 87.06 90 MET A C 1
ATOM 647 O O . MET A 1 90 ? 7.536 -7.312 0.905 1.00 87.06 90 MET A O 1
ATOM 651 N N . LEU A 1 91 ? 9.180 -6.280 -0.258 1.00 80.31 91 LEU A N 1
ATOM 652 C CA . LEU A 1 91 ? 9.210 -7.144 -1.447 1.00 80.31 91 LEU A CA 1
ATOM 653 C C . LEU A 1 91 ? 10.323 -8.192 -1.352 1.00 80.31 91 LEU A C 1
ATOM 655 O O . LEU A 1 91 ? 10.078 -9.317 -1.840 1.00 80.31 91 LEU A O 1
#

Radius of gyration: 19.05 Å; Cα contacts (8 Å, |Δi|>4): 53; chains: 1; bounding box: 37×41×45 Å

Secondary structure (DSSP, 8-stat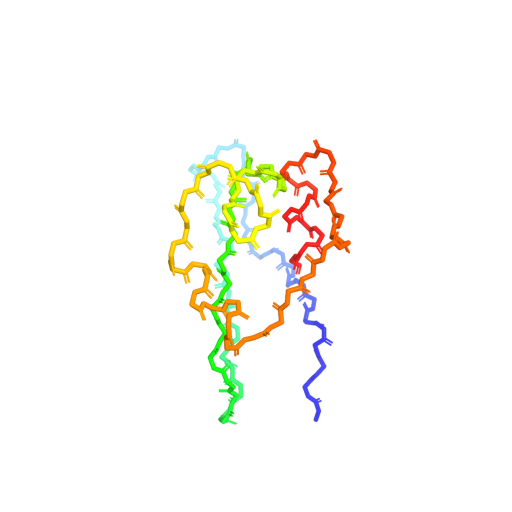e):
---PSPPPPPP-SB--SSGGG-B-----PPPPPTTPPP------TT--TTTBGGGT-SB--HHHHHHHHTS---S-----SSHHHHHHHH-

Solvent-accessible surface area (backbone atoms only — not comparable to full-atom values): 6447 Å² total; per-residue (Å²): 133,86,78,74,82,72,77,82,75,80,83,78,44,42,89,42,98,47,75,91,64,35,41,83,56,80,87,80,78,80,80,78,61,90,89,60,82,90,83,86,87,87,83,78,82,94,68,58,77,64,43,39,34,76,66,74,17,89,40,87,38,72,70,58,41,55,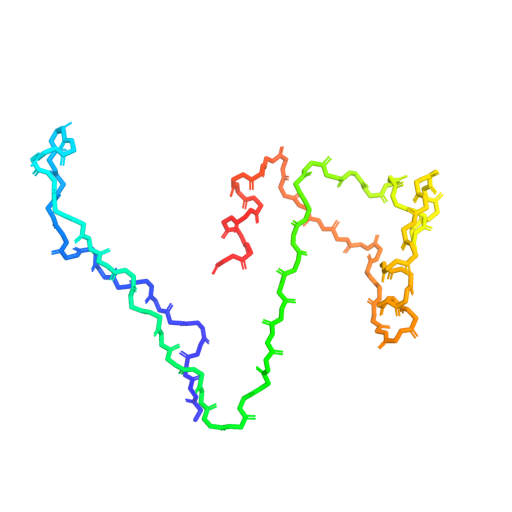52,43,76,76,55,79,83,79,92,85,78,86,75,55,102,43,71,65,63,34,53,58,75,75,108

pLDDT: mean 90.5, std 8.28, range [48.56, 97.69]

Mean predicted aligned error: 6.21 Å

Sequence (91 aa):
MTSLPQATPQFDGIQGYTVPDSTPSPLRLASAPAGAPNIVLILLDDVGFGTCGTFGGPVPTPALDRVAAHGLRFNQFHTTALCSPTRAAML

Foldseek 3Di:
DDDPPDDDDPWPKADDPDPVRTGGRDDDDDDDDPPDDDDDDDDDPPDDQQCEVCNPHPDDDVVVVVVVVVDPDDPDDDAPPDPVRRVVVVD